Protein AF-0000000067834939 (afdb_homodimer)

Nearest PDB structures (foldseek):
  8a0x-assembly1_B  TM=8.066E-01  e=5.180E-02  Vibrio cholerae
  3g5g-assembly5_J  TM=6.719E-01  e=2.328E-01  Enterobacter sp. RFL1396
  4i6u-assembly2_C  TM=6.209E-01  e=4.150E-01  Enterobacter sp. RFL1396
  3g5g-assembly1_A  TM=6.250E-01  e=4.150E-01  Enterobacter sp. RFL1396
  3fya-assembly1_A  TM=5.653E-01  e=4.659E-01  Enterobacter sp. RFL1396

Sequence (172 aa):
MSATLLKLPLPERQVAEREDVDVAAVRRSLKLSRDRMALAFGIPRNDLAQMELGNVKPRGLAKVLLVVASRDPSAVRGALESMGLAMSATLLKLPLPERQVAEREDVDVAAVRRSLKLSRDRMALAFGIPRNDLAQMELGNVKPRGLAKVLLVVASRDPSAVRGALESMGLA

Organism: Methylorubrum extorquens (strain ATCC 14718 / DSM 1338 / JCM 2805 / NCIMB 9133 / AM1) (NCBI:txid272630)

Structure (mmCIF, N/CA/C/O backbone):
data_AF-0000000067834939-model_v1
#
loop_
_entity.id
_entity.type
_entity.pdbx_description
1 polymer 'Transcriptional regulator'
#
loop_
_atom_site.group_PDB
_atom_site.id
_atom_site.type_symbol
_atom_site.label_atom_id
_atom_site.label_alt_id
_atom_site.label_comp_id
_atom_site.label_asym_id
_atom_site.label_entity_id
_atom_site.label_seq_id
_atom_site.pdbx_PDB_ins_code
_atom_site.Cartn_x
_atom_site.Cartn_y
_atom_site.Cartn_z
_atom_site.occupancy
_atom_site.B_iso_or_equiv
_atom_site.auth_seq_id
_atom_site.auth_comp_id
_atom_site.auth_asym_id
_atom_site.auth_atom_id
_atom_site.pdbx_PDB_model_num
ATOM 1 N N . MET A 1 1 ? -53.781 20.125 -5.684 1 41.34 1 MET A N 1
ATOM 2 C CA . MET A 1 1 ? -52.938 20.016 -4.496 1 41.34 1 MET A CA 1
ATOM 3 C C . MET A 1 1 ? -51.875 18.953 -4.695 1 41.34 1 MET A C 1
ATOM 5 O O . MET A 1 1 ? -52.125 17.75 -4.555 1 41.34 1 MET A O 1
ATOM 9 N N . SER A 1 2 ? -50.969 19.141 -5.66 1 48.75 2 SER A N 1
ATOM 10 C CA . SER A 1 2 ? -49.875 18.281 -6.121 1 48.75 2 SER A CA 1
ATOM 11 C C . SER A 1 2 ? -48.844 18.047 -5.027 1 48.75 2 SER A C 1
ATOM 13 O O . SER A 1 2 ? -48.312 19.016 -4.465 1 48.75 2 SER A O 1
ATOM 15 N N . ALA A 1 3 ? -49 16.969 -4.211 1 48.91 3 ALA A N 1
ATOM 16 C CA . ALA A 1 3 ? -48.031 16.516 -3.201 1 48.91 3 ALA A CA 1
ATOM 17 C C . ALA A 1 3 ? -46.656 16.359 -3.799 1 48.91 3 ALA A C 1
ATOM 19 O O . ALA A 1 3 ? -46.469 15.688 -4.816 1 48.91 3 ALA A O 1
ATOM 20 N N . THR A 1 4 ? -45.844 17.422 -3.881 1 51.59 4 THR A N 1
ATOM 21 C CA . THR A 1 4 ? -44.438 17.375 -4.215 1 51.59 4 THR A CA 1
ATOM 22 C C . THR A 1 4 ? -43.719 16.312 -3.387 1 51.59 4 THR A C 1
ATOM 24 O O . THR A 1 4 ? -43.688 16.391 -2.156 1 51.59 4 THR A O 1
ATOM 27 N N . LEU A 1 5 ? -43.844 15.07 -3.791 1 50.22 5 LEU A N 1
ATOM 28 C CA . LEU A 1 5 ? -43.125 13.945 -3.199 1 50.22 5 LEU A CA 1
ATOM 29 C C . LEU A 1 5 ? -41.688 14.344 -2.832 1 50.22 5 LEU A C 1
ATOM 31 O O . LEU A 1 5 ? -40.906 14.711 -3.703 1 50.22 5 LEU A O 1
ATOM 35 N N . LEU A 1 6 ? -41.469 14.812 -1.635 1 47.03 6 LEU A N 1
ATOM 36 C CA . LEU A 1 6 ? -40.156 15.125 -1.04 1 47.03 6 LEU A CA 1
ATOM 37 C C . LEU A 1 6 ? -39.156 14.008 -1.303 1 47.03 6 LEU A C 1
ATOM 39 O O . LEU A 1 6 ? -39.438 12.844 -1.002 1 47.03 6 LEU A O 1
ATOM 43 N N . LYS A 1 7 ? -38.562 13.945 -2.43 1 46.06 7 LYS A N 1
ATOM 44 C CA . LYS A 1 7 ? -37.406 13.07 -2.652 1 46.06 7 LYS A CA 1
ATOM 45 C C . LYS A 1 7 ? -36.531 12.969 -1.402 1 46.06 7 LYS A C 1
ATOM 47 O O . LYS A 1 7 ? -35.844 13.922 -1.04 1 46.06 7 LYS A O 1
ATOM 52 N N . LEU A 1 8 ? -37 12.297 -0.358 1 49.56 8 LEU A N 1
ATOM 53 C CA . LEU A 1 8 ? -36.094 12.039 0.747 1 49.56 8 LEU A CA 1
ATOM 54 C C . LEU A 1 8 ? -34.781 11.453 0.239 1 49.56 8 LEU A C 1
ATOM 56 O O . LEU A 1 8 ? -34.781 10.633 -0.687 1 49.56 8 LEU A O 1
ATOM 60 N N . PRO A 1 9 ? -33.75 12.25 0.231 1 44.09 9 PRO A N 1
ATOM 61 C CA . PRO A 1 9 ? -32.469 11.648 -0.206 1 44.09 9 PRO A CA 1
ATOM 62 C C . PRO A 1 9 ? -32.281 10.242 0.36 1 44.09 9 PRO A C 1
ATOM 64 O O . PRO A 1 9 ? -32.656 9.969 1.495 1 44.09 9 PRO A O 1
ATOM 67 N N . LEU A 1 10 ? -32.625 9.258 -0.276 1 46.91 10 LEU A N 1
ATOM 68 C CA . LEU A 1 10 ? -32.25 7.914 0.178 1 46.91 10 LEU A CA 1
ATOM 69 C C . LEU A 1 10 ? -30.938 7.93 0.933 1 46.91 10 LEU A C 1
ATOM 71 O O . LEU A 1 10 ? -30.047 8.719 0.612 1 46.91 10 LEU A O 1
ATOM 75 N N . PRO A 1 11 ? -30.984 7.648 2.318 1 37.44 11 PRO A N 1
ATOM 76 C CA . PRO A 1 11 ? -29.688 7.566 2.992 1 37.44 11 PRO A CA 1
ATOM 77 C C . PRO A 1 11 ? -28.625 6.91 2.127 1 37.44 11 PRO A C 1
ATOM 79 O O . PRO A 1 11 ? -28.891 5.895 1.476 1 37.44 11 PRO A O 1
ATOM 82 N N . GLU A 1 12 ? -28.125 7.664 1.238 1 40.41 12 GLU A N 1
ATOM 83 C CA . GLU A 1 12 ? -26.969 7.059 0.571 1 40.41 12 GLU A CA 1
ATOM 84 C C . GLU A 1 12 ? -26.328 5.996 1.452 1 40.41 12 GLU A C 1
ATOM 86 O O . GLU A 1 12 ? -26.141 6.207 2.652 1 40.41 12 GLU A O 1
ATOM 91 N N . ARG A 1 13 ? -26.672 4.871 1.338 1 35.03 13 ARG A N 1
ATOM 92 C CA . ARG A 1 13 ? -25.938 3.805 2.012 1 35.03 13 ARG A CA 1
ATOM 93 C C . ARG A 1 13 ? -24.531 4.25 2.359 1 35.03 13 ARG A C 1
ATOM 95 O O . ARG A 1 13 ? -23.703 4.461 1.468 1 35.03 13 ARG A O 1
ATOM 102 N N . GLN A 1 14 ? -24.406 5.301 3.375 1 36.47 14 GLN A N 1
ATOM 103 C CA . GLN A 1 14 ? -23.094 5.5 3.959 1 36.47 14 GLN A CA 1
ATOM 104 C C . GLN A 1 14 ? -22.359 4.176 4.129 1 36.47 14 GLN A C 1
ATOM 106 O O . GLN A 1 14 ? -22.719 3.361 4.98 1 36.47 14 GLN A O 1
ATOM 111 N N . VAL A 1 15 ? -22.422 3.352 3.17 1 37.47 15 VAL A N 1
ATOM 112 C CA . VAL A 1 15 ? -21.422 2.316 3.434 1 37.47 15 VAL A CA 1
ATOM 113 C C . VAL A 1 15 ? -20.516 2.746 4.59 1 37.47 15 VAL A C 1
ATOM 115 O O . VAL A 1 15 ? -20.125 3.912 4.68 1 37.47 15 VAL A O 1
ATOM 118 N N . ALA A 1 16 ? -20.828 2.389 5.816 1 38.91 16 ALA A N 1
ATOM 119 C CA . ALA A 1 16 ? -19.938 2.709 6.934 1 38.91 16 ALA A CA 1
ATOM 120 C C . ALA A 1 16 ? -18.609 3.25 6.43 1 38.91 16 ALA A C 1
ATOM 122 O O . ALA A 1 16 ? -17.828 2.518 5.816 1 38.91 16 ALA A O 1
ATOM 123 N N . GLU A 1 17 ? -18.656 4.219 5.559 1 45.75 17 GLU A N 1
ATOM 124 C CA . GLU A 1 17 ? -17.406 4.898 5.227 1 45.75 17 GLU A CA 1
ATOM 125 C C . GLU A 1 17 ? -16.375 4.73 6.34 1 45.75 17 GLU A C 1
ATOM 127 O O . GLU A 1 17 ? -16.547 5.285 7.43 1 45.75 17 GLU A O 1
ATOM 132 N N . ARG A 1 18 ? -16.141 3.607 6.746 1 48.84 18 ARG A N 1
ATOM 133 C CA . ARG A 1 18 ? -15.055 3.424 7.703 1 48.84 18 ARG A CA 1
ATOM 134 C C . ARG A 1 18 ? -14.172 4.664 7.777 1 48.84 18 ARG A C 1
ATOM 136 O O . ARG A 1 18 ? -14.141 5.469 6.844 1 48.84 18 ARG A O 1
ATOM 143 N N . GLU A 1 19 ? -13.742 5.184 9.062 1 56.09 19 GLU A N 1
ATOM 144 C CA . GLU A 1 19 ? -12.922 6.2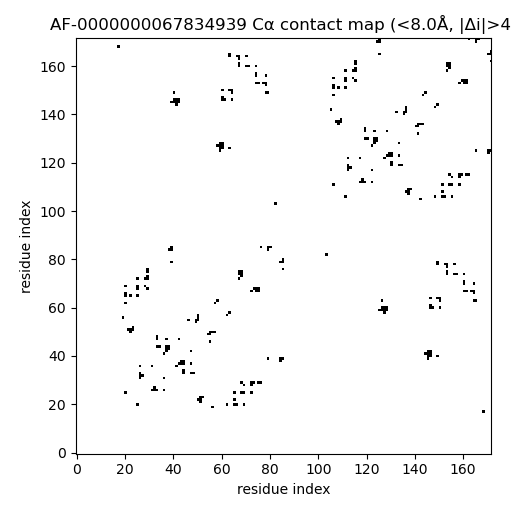73 9.586 1 56.09 19 GLU A CA 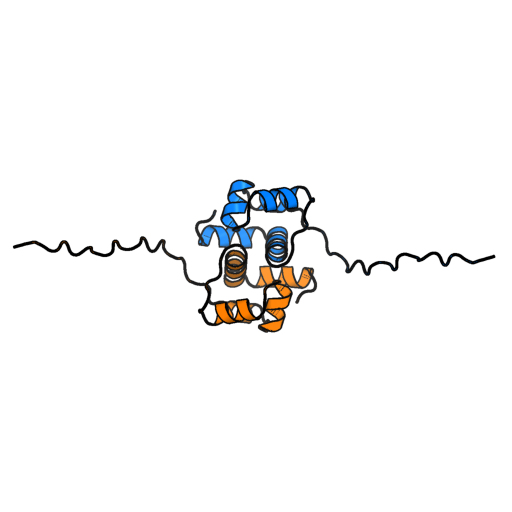1
ATOM 145 C C . GLU A 1 19 ? -11.867 6.707 8.57 1 56.09 19 GLU A C 1
ATOM 147 O O . GLU A 1 19 ? -11.133 5.875 8.039 1 56.09 19 GLU A O 1
ATOM 152 N N . ASP A 1 20 ? -12.164 7.828 7.82 1 84.25 20 ASP A N 1
ATOM 153 C CA . ASP A 1 20 ? -11.211 8.57 6.996 1 84.25 20 ASP A CA 1
ATOM 154 C C . ASP A 1 20 ? -9.844 8.648 7.664 1 84.25 20 ASP A C 1
ATOM 156 O O . ASP A 1 20 ? -9.75 8.852 8.875 1 84.25 20 ASP A O 1
ATOM 160 N N . VAL A 1 21 ? -8.914 8.031 7.074 1 96.25 21 VAL A N 1
ATOM 161 C CA . VAL A 1 21 ? -7.551 8.07 7.598 1 96.25 21 VAL A CA 1
ATOM 162 C C . VAL A 1 21 ? -7.043 9.508 7.609 1 96.25 21 VAL A C 1
ATOM 164 O O . VAL A 1 21 ? -7.258 10.258 6.652 1 96.25 21 VAL A O 1
ATOM 167 N N . ASP A 1 22 ? -6.656 9.922 8.812 1 97.56 22 ASP A N 1
ATOM 168 C CA . ASP A 1 22 ? -5.926 11.18 8.891 1 97.56 22 ASP A CA 1
ATOM 169 C C . ASP A 1 22 ? -4.535 11.047 8.273 1 97.56 22 ASP A C 1
ATOM 171 O O . ASP A 1 22 ? -3.594 10.609 8.938 1 97.56 22 ASP A O 1
ATOM 175 N N . VAL A 1 23 ? -4.367 11.484 7.07 1 98.75 23 VAL A N 1
ATOM 176 C CA . VAL A 1 23 ? -3.166 11.219 6.289 1 98.75 23 VAL A CA 1
ATOM 177 C C . VAL A 1 23 ? -1.982 11.977 6.891 1 98.75 23 VAL A C 1
ATOM 179 O O . VAL A 1 23 ? -0.86 11.469 6.918 1 98.75 23 VAL A O 1
ATOM 182 N N . ALA A 1 24 ? -2.209 13.125 7.344 1 98.62 24 ALA A N 1
ATOM 183 C CA . ALA A 1 24 ? -1.144 13.898 7.977 1 98.62 24 ALA A CA 1
ATOM 184 C C . ALA A 1 24 ? -0.648 13.211 9.25 1 98.62 24 ALA A C 1
ATOM 186 O O . ALA A 1 24 ? 0.556 13.172 9.508 1 98.62 24 ALA A O 1
ATOM 187 N N . ALA A 1 25 ? -1.537 12.711 10.047 1 98.56 25 ALA A N 1
ATOM 188 C CA . ALA A 1 25 ? -1.146 11.984 11.258 1 98.56 25 ALA A CA 1
ATOM 189 C C . ALA A 1 25 ? -0.343 10.734 10.906 1 98.56 25 ALA A C 1
ATOM 191 O O . ALA A 1 25 ? 0.616 10.391 11.602 1 98.56 25 ALA A O 1
ATOM 192 N N . VAL A 1 26 ? -0.724 10.016 9.883 1 98.75 26 VAL A N 1
ATOM 193 C CA . VAL A 1 26 ? -0.009 8.836 9.414 1 98.75 26 VAL A CA 1
ATOM 194 C C . VAL A 1 26 ? 1.421 9.211 9.031 1 98.75 26 VAL A C 1
ATOM 196 O O . VAL A 1 26 ? 2.375 8.555 9.461 1 98.75 26 VAL A O 1
ATOM 199 N N . ARG A 1 27 ? 1.545 10.266 8.234 1 98.69 27 ARG A N 1
ATOM 200 C CA . ARG A 1 27 ? 2.873 10.719 7.828 1 98.69 27 ARG A CA 1
ATOM 201 C C . ARG A 1 27 ? 3.754 10.992 9.039 1 98.69 27 ARG A C 1
ATOM 203 O O . ARG A 1 27 ? 4.922 10.594 9.07 1 98.69 27 ARG A O 1
ATOM 210 N N . ARG A 1 28 ? 3.16 11.656 10.008 1 98.56 28 ARG A N 1
ATOM 211 C CA . ARG A 1 28 ? 3.91 11.984 11.219 1 98.56 28 ARG A CA 1
ATOM 212 C C . ARG A 1 28 ? 4.301 10.727 11.984 1 98.56 28 ARG A C 1
ATOM 214 O O . ARG A 1 28 ? 5.398 10.641 12.531 1 98.56 28 ARG A O 1
ATOM 221 N N . SER A 1 29 ? 3.422 9.812 12.031 1 98.44 29 SER A N 1
ATOM 222 C CA . SER A 1 29 ? 3.711 8.562 12.734 1 98.44 29 SER A CA 1
ATOM 223 C C . SER A 1 29 ? 4.852 7.805 12.062 1 98.44 29 SER A C 1
ATOM 225 O O . SER A 1 29 ? 5.547 7.02 12.711 1 98.44 29 SER A O 1
ATOM 227 N N . LEU A 1 30 ? 5.02 7.996 10.797 1 98.62 30 LEU A N 1
ATOM 228 C CA . LEU A 1 30 ? 6.105 7.375 10.047 1 98.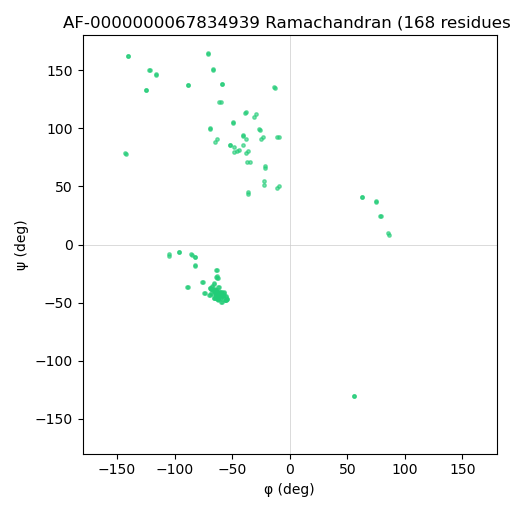62 30 LEU A CA 1
ATOM 229 C C . LEU A 1 30 ? 7.383 8.203 10.156 1 98.62 30 LEU A C 1
ATOM 231 O O . LEU A 1 30 ? 8.438 7.789 9.664 1 98.62 30 LEU A O 1
ATOM 235 N N . LYS A 1 31 ? 7.227 9.391 10.734 1 98.19 31 LYS A N 1
ATOM 236 C CA . LYS A 1 31 ? 8.336 10.32 10.922 1 98.19 31 LYS A CA 1
ATOM 237 C C . LYS A 1 31 ? 8.906 10.766 9.578 1 98.19 31 LYS A C 1
ATOM 239 O O . LYS A 1 31 ? 10.133 10.82 9.406 1 98.19 31 LYS A O 1
ATOM 244 N N . LEU A 1 32 ? 8.039 10.992 8.719 1 98.62 32 LEU A N 1
ATOM 245 C CA . LEU A 1 32 ? 8.445 11.453 7.398 1 98.62 32 LEU A CA 1
ATOM 246 C C . LEU A 1 32 ? 7.918 12.859 7.137 1 98.62 32 LEU A C 1
ATOM 248 O O . LEU A 1 32 ? 6.863 13.242 7.648 1 98.62 32 LEU A O 1
ATOM 252 N N . SER A 1 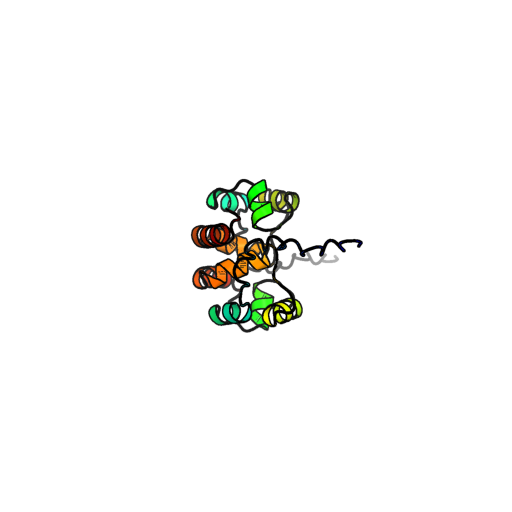33 ? 8.711 13.633 6.387 1 98.69 33 SER A N 1
ATOM 253 C CA . SER A 1 33 ? 8.156 14.844 5.777 1 98.69 33 SER A CA 1
ATOM 254 C C . SER A 1 33 ? 7.199 14.492 4.641 1 98.69 33 SER A C 1
ATOM 256 O O . SER A 1 33 ? 7.152 13.352 4.191 1 98.69 33 SER A O 1
ATOM 258 N N . ARG A 1 34 ? 6.414 15.453 4.234 1 98.69 34 ARG A N 1
ATOM 259 C CA . ARG A 1 34 ? 5.559 15.227 3.076 1 98.69 34 ARG A CA 1
ATOM 260 C C . ARG A 1 34 ? 6.379 14.805 1.86 1 98.69 34 ARG A C 1
ATOM 262 O O . ARG A 1 34 ? 6 13.883 1.137 1 98.69 34 ARG A O 1
ATOM 269 N N . ASP A 1 35 ? 7.512 15.547 1.56 1 98.5 35 ASP A N 1
ATOM 270 C CA . ASP A 1 35 ? 8.359 15.25 0.407 1 98.5 35 ASP A CA 1
ATOM 271 C C . ASP A 1 35 ? 8.891 13.82 0.465 1 98.5 35 ASP A C 1
ATOM 273 O O . ASP A 1 35 ? 8.875 13.109 -0.539 1 98.5 35 ASP A O 1
ATOM 277 N N . ARG A 1 36 ? 9.336 13.414 1.591 1 98.5 36 ARG A N 1
ATOM 278 C CA . ARG A 1 36 ? 9.922 12.086 1.733 1 98.5 36 ARG A CA 1
ATOM 279 C C . ARG A 1 36 ? 8.852 11 1.599 1 98.5 36 ARG A C 1
ATOM 281 O O . ARG A 1 36 ? 9.094 9.953 1.003 1 98.5 36 ARG A O 1
ATOM 288 N N . MET A 1 37 ? 7.703 11.164 2.209 1 98.81 37 MET A N 1
ATOM 289 C CA . MET A 1 37 ? 6.633 10.18 2.053 1 98.81 37 MET A CA 1
ATOM 290 C C . MET A 1 37 ? 6.219 10.055 0.592 1 98.81 37 MET A C 1
ATOM 292 O O . MET A 1 37 ? 6.004 8.945 0.095 1 98.81 37 MET A O 1
ATOM 296 N N . ALA A 1 38 ? 6.07 11.211 -0.083 1 98.75 38 ALA A N 1
ATOM 297 C CA . ALA A 1 38 ? 5.719 11.203 -1.5 1 98.75 38 ALA A CA 1
ATOM 298 C C . ALA A 1 38 ? 6.707 10.359 -2.303 1 98.75 38 ALA A C 1
ATOM 300 O O . ALA A 1 38 ? 6.305 9.523 -3.115 1 98.75 38 ALA A O 1
ATOM 301 N N . LEU A 1 39 ? 7.938 10.555 -2.061 1 97.75 39 LEU A N 1
ATOM 302 C CA . LEU A 1 39 ? 8.992 9.812 -2.746 1 97.75 39 LEU A CA 1
ATOM 303 C C . LEU A 1 39 ? 8.953 8.336 -2.377 1 97.75 39 LEU A C 1
ATOM 305 O O . LEU A 1 39 ? 9.023 7.473 -3.254 1 97.75 39 LEU A O 1
ATOM 309 N N . ALA A 1 40 ? 8.828 8.055 -1.129 1 97.88 40 ALA A N 1
ATOM 310 C CA . ALA A 1 40 ? 8.844 6.68 -0.631 1 97.88 40 ALA A CA 1
ATOM 311 C C . ALA A 1 40 ? 7.66 5.883 -1.171 1 97.88 40 ALA A C 1
ATOM 313 O O . ALA A 1 40 ? 7.812 4.723 -1.56 1 97.88 40 ALA A O 1
ATOM 314 N N . PHE A 1 41 ? 6.512 6.52 -1.139 1 98.19 41 PHE A N 1
ATOM 315 C CA . PHE A 1 41 ? 5.289 5.848 -1.561 1 98.19 41 PHE A CA 1
ATOM 316 C C . PHE A 1 41 ? 5.145 5.887 -3.078 1 98.19 41 PHE A C 1
ATOM 318 O O . PHE A 1 41 ? 4.348 5.145 -3.65 1 98.19 41 PHE A O 1
ATOM 325 N N . GLY A 1 42 ? 5.812 6.711 -3.674 1 97.19 42 GLY A N 1
ATOM 326 C CA . GLY A 1 42 ? 5.703 6.832 -5.117 1 97.19 42 GLY A CA 1
ATOM 327 C C . GLY A 1 42 ? 4.43 7.523 -5.566 1 97.19 42 GLY A C 1
ATOM 328 O O . GLY A 1 42 ? 3.779 7.086 -6.52 1 97.19 42 GLY A O 1
ATOM 329 N N . ILE A 1 43 ? 4.055 8.453 -4.859 1 97.88 43 ILE A N 1
ATOM 330 C CA . ILE A 1 43 ? 2.871 9.211 -5.246 1 97.88 43 ILE A CA 1
ATOM 331 C C . ILE A 1 43 ? 3.229 10.688 -5.402 1 97.88 43 ILE A C 1
ATOM 333 O O . ILE A 1 43 ? 4.168 11.18 -4.762 1 97.88 43 ILE A O 1
ATOM 337 N N . PRO A 1 44 ? 2.525 11.383 -6.277 1 98.31 44 PRO A N 1
ATOM 338 C CA . PRO A 1 44 ? 2.816 12.805 -6.434 1 98.31 44 PRO A CA 1
ATOM 339 C C . PRO A 1 44 ? 2.65 13.586 -5.133 1 98.31 44 PRO A C 1
ATOM 341 O O . PRO A 1 44 ? 1.672 13.391 -4.406 1 98.31 44 PRO A O 1
ATOM 344 N N . ARG A 1 45 ? 3.598 14.492 -4.91 1 98.56 45 ARG A N 1
ATOM 345 C CA . ARG A 1 45 ? 3.578 15.305 -3.697 1 98.56 45 ARG A CA 1
ATOM 346 C C . ARG A 1 45 ? 2.27 16.078 -3.576 1 98.56 45 ARG A C 1
ATOM 348 O O . ARG A 1 45 ? 1.73 16.234 -2.479 1 98.56 45 ARG A O 1
ATOM 355 N N . ASN A 1 46 ? 1.799 16.609 -4.633 1 98.62 46 ASN A N 1
ATOM 356 C CA . ASN A 1 46 ? 0.562 17.375 -4.598 1 98.62 46 ASN A CA 1
ATOM 357 C C . ASN A 1 46 ? -0.634 16.5 -4.227 1 98.62 46 ASN A C 1
ATOM 359 O O . ASN A 1 46 ? -1.535 16.953 -3.516 1 98.62 46 ASN A O 1
ATOM 363 N N . ASP A 1 47 ? -0.695 15.273 -4.746 1 98.5 47 ASP A N 1
ATOM 364 C CA . ASP A 1 47 ? -1.754 14.344 -4.375 1 98.5 47 ASP A CA 1
ATOM 365 C C . ASP A 1 47 ? -1.73 14.055 -2.873 1 98.5 47 ASP A C 1
ATOM 367 O O . ASP A 1 47 ? -2.777 14.031 -2.225 1 98.5 47 ASP A O 1
ATOM 371 N N . LEU A 1 48 ? -0.515 13.875 -2.369 1 98.75 48 LEU A N 1
ATOM 372 C CA . LEU A 1 48 ? -0.37 13.641 -0.937 1 98.75 48 LEU A CA 1
ATOM 373 C C . LEU A 1 48 ? -0.843 14.852 -0.135 1 98.75 48 LEU A C 1
ATOM 375 O O . LEU A 1 48 ? -1.571 14.703 0.848 1 98.75 48 LEU A O 1
ATOM 379 N N . ALA A 1 49 ? -0.494 16.078 -0.569 1 98.81 49 ALA A N 1
ATOM 380 C CA . ALA A 1 49 ? -0.908 17.297 0.11 1 98.81 49 ALA A CA 1
ATOM 381 C C . ALA A 1 49 ? -2.43 17.422 0.149 1 98.81 49 ALA A C 1
ATOM 383 O O . ALA A 1 49 ? -3.006 17.75 1.187 1 98.81 49 ALA A O 1
ATOM 384 N N . GLN A 1 50 ? -3.031 17.125 -0.909 1 98.69 50 GLN A N 1
ATOM 385 C CA . GLN A 1 50 ? -4.484 17.219 -0.991 1 98.69 50 GLN A CA 1
ATOM 386 C C . GLN A 1 50 ? -5.16 16.203 -0.081 1 98.69 50 GLN A C 1
ATOM 388 O O . GLN A 1 50 ? -6.215 16.469 0.492 1 98.69 50 GLN A O 1
ATOM 393 N N . MET A 1 51 ? -4.637 15.016 0.007 1 98.31 51 MET A N 1
ATOM 394 C CA . MET A 1 51 ? -5.168 14.016 0.93 1 98.31 51 MET A CA 1
ATOM 395 C C . MET A 1 51 ? -4.992 14.461 2.377 1 98.31 51 MET A C 1
ATOM 397 O O . MET A 1 51 ? -5.879 14.25 3.207 1 98.31 51 MET A O 1
ATOM 401 N N . GLU A 1 52 ? -3.781 15.078 2.697 1 98.25 52 GLU A N 1
ATOM 402 C CA . GLU A 1 52 ? -3.543 15.57 4.051 1 98.25 52 GLU A CA 1
ATOM 403 C C . GLU A 1 52 ? -4.551 16.656 4.43 1 98.25 52 GLU A C 1
ATOM 405 O O . GLU A 1 52 ? -4.992 16.719 5.578 1 98.25 52 GLU A O 1
ATOM 410 N N . LEU A 1 53 ? -4.875 17.422 3.498 1 98 53 LEU A N 1
ATOM 411 C CA . LEU A 1 53 ? -5.789 18.531 3.719 1 98 53 LEU A CA 1
ATOM 412 C C . LEU A 1 53 ? -7.238 18.062 3.674 1 98 53 LEU A C 1
ATOM 414 O O . LEU A 1 53 ? -8.156 18.812 4.012 1 98 53 LEU A O 1
ATOM 418 N N . GLY A 1 54 ? -7.43 16.953 3.273 1 96.31 54 GLY A N 1
ATOM 419 C CA . GLY A 1 54 ? -8.773 16.406 3.23 1 96.31 54 GLY A CA 1
ATOM 420 C C . GLY A 1 54 ? -9.523 16.75 1.962 1 96.31 54 GLY A C 1
ATOM 421 O O . GLY A 1 54 ? -10.711 16.438 1.828 1 96.31 54 GLY A O 1
ATOM 422 N N . ASN A 1 55 ? -8.875 17.328 1.025 1 97 55 ASN A N 1
ATOM 423 C CA . ASN A 1 55 ? -9.5 17.719 -0.232 1 97 55 ASN A CA 1
ATOM 424 C C . ASN A 1 55 ? -9.75 16.516 -1.137 1 97 55 ASN A C 1
ATOM 426 O O . ASN A 1 55 ? -10.648 16.531 -1.979 1 97 55 ASN A O 1
ATOM 430 N N . VAL A 1 56 ? -8.906 15.508 -1.076 1 96.12 56 VAL A N 1
ATOM 431 C CA . VAL A 1 56 ? -9.008 14.258 -1.822 1 96.12 56 VAL A CA 1
ATOM 432 C C . VAL A 1 56 ? -8.977 13.07 -0.857 1 96.12 56 VAL A C 1
ATOM 434 O O . VAL A 1 56 ? -8.156 13.031 0.06 1 96.12 56 VAL A O 1
ATOM 437 N N . LYS A 1 57 ? -9.875 12.188 -1.061 1 96.31 57 LYS A N 1
ATOM 438 C CA . LYS A 1 57 ? -9.859 10.969 -0.257 1 96.31 57 LYS A CA 1
ATOM 439 C C . LYS A 1 57 ? -8.984 9.898 -0.899 1 96.31 57 LYS A C 1
ATOM 441 O O . LYS A 1 57 ? -9.039 9.688 -2.111 1 96.31 57 LYS A O 1
ATOM 446 N N . PRO A 1 58 ? -8.203 9.242 -0.051 1 97.44 58 PRO A N 1
ATOM 447 C CA . PRO A 1 58 ? -7.434 8.148 -0.631 1 97.44 58 PRO A CA 1
ATOM 448 C C . PRO A 1 58 ? -8.312 6.988 -1.1 1 97.44 58 PRO A C 1
ATOM 450 O O . PRO A 1 58 ? -9.375 6.738 -0.52 1 97.44 58 PRO A O 1
ATOM 453 N N . ARG A 1 59 ? -7.855 6.293 -2.104 1 95 59 ARG A N 1
ATOM 454 C CA . ARG A 1 59 ? -8.562 5.145 -2.66 1 95 59 ARG A CA 1
ATOM 455 C C . ARG A 1 59 ? -7.594 4.023 -3.021 1 95 59 ARG A C 1
ATOM 457 O O . ARG A 1 59 ? -6.379 4.238 -3.064 1 95 59 ARG A O 1
ATOM 464 N N . GLY A 1 60 ? -8.148 2.844 -3.182 1 94.69 60 GLY A N 1
ATOM 465 C CA . GLY A 1 60 ? -7.352 1.724 -3.66 1 94.69 60 GLY A CA 1
ATOM 466 C C . GLY A 1 60 ? -6.129 1.452 -2.807 1 94.69 60 GLY A C 1
ATOM 467 O O . GLY A 1 60 ? -6.23 1.32 -1.586 1 94.69 60 GLY A O 1
ATOM 468 N N . LEU A 1 61 ? -4.918 1.321 -3.523 1 97.88 61 LEU A N 1
ATOM 469 C CA . LEU A 1 61 ? -3.65 0.982 -2.889 1 97.88 61 LEU A CA 1
ATOM 470 C C . LEU A 1 61 ? -3.275 2.023 -1.838 1 97.88 61 LEU A C 1
ATOM 472 O O . LEU A 1 61 ? -2.803 1.673 -0.754 1 97.88 61 LEU A O 1
ATOM 476 N N . ALA A 1 62 ? -3.51 3.287 -2.178 1 98.31 62 ALA A N 1
ATOM 477 C CA . ALA A 1 62 ? -3.17 4.348 -1.233 1 98.31 62 ALA A CA 1
ATOM 478 C C . ALA A 1 62 ? -3.953 4.199 0.068 1 98.31 62 ALA A C 1
ATOM 480 O O . ALA A 1 62 ? -3.381 4.285 1.157 1 98.31 62 ALA A O 1
ATOM 481 N N . LYS A 1 63 ? -5.199 3.906 -0.071 1 97.94 63 LYS A N 1
ATOM 482 C CA . LYS A 1 63 ? -6.035 3.744 1.115 1 97.94 63 LYS A CA 1
ATOM 483 C C . LYS A 1 63 ? -5.578 2.551 1.95 1 97.94 63 LYS A C 1
ATOM 485 O O . LYS A 1 63 ? -5.426 2.662 3.168 1 97.94 63 LYS A O 1
ATOM 490 N N . VAL A 1 64 ? -5.34 1.489 1.297 1 98.38 64 VAL A N 1
ATOM 491 C CA . VAL A 1 64 ? -4.93 0.29 2.02 1 98.38 64 VAL A CA 1
ATOM 492 C C . VAL A 1 64 ? -3.607 0.543 2.736 1 98.38 64 VAL A C 1
ATOM 494 O O . VAL A 1 64 ? -3.477 0.267 3.932 1 98.38 64 VAL A O 1
ATOM 497 N N . LEU A 1 65 ? -2.662 1.106 2.064 1 98.69 65 LEU A N 1
ATOM 498 C CA . LEU A 1 65 ? -1.356 1.358 2.664 1 98.69 65 LEU A CA 1
ATOM 499 C C . LEU A 1 65 ? -1.471 2.342 3.824 1 98.69 65 LEU A C 1
ATOM 501 O O . LEU A 1 65 ? -0.833 2.158 4.863 1 98.69 65 LEU A O 1
ATOM 505 N N . LEU A 1 66 ? -2.287 3.318 3.672 1 98.81 66 LEU A N 1
ATOM 506 C CA . LEU A 1 66 ? -2.459 4.32 4.719 1 98.81 66 LEU A CA 1
ATOM 507 C C . LEU A 1 66 ? -3.143 3.713 5.941 1 98.81 66 LEU A C 1
ATOM 509 O O . LEU A 1 66 ? -2.811 4.059 7.078 1 98.81 66 LEU A O 1
ATOM 513 N N . VAL A 1 67 ? -4.086 2.844 5.668 1 98.5 67 VAL A N 1
ATOM 514 C CA . VAL A 1 67 ? -4.754 2.186 6.785 1 98.5 67 VAL A CA 1
ATOM 515 C C . VAL A 1 67 ? -3.777 1.251 7.496 1 98.5 67 VAL A C 1
ATOM 517 O O . VAL A 1 67 ? -3.742 1.197 8.727 1 98.5 67 VAL A O 1
ATOM 520 N N . VAL A 1 68 ? -2.967 0.514 6.762 1 98.75 68 VAL A N 1
ATOM 521 C CA . VAL A 1 68 ? -1.923 -0.293 7.383 1 98.75 68 VAL A CA 1
ATOM 522 C C . VAL A 1 68 ? -1.034 0.594 8.25 1 98.75 68 VAL A C 1
ATOM 524 O O . VAL A 1 68 ? -0.76 0.265 9.406 1 98.75 68 VAL A O 1
ATOM 527 N N . ALA A 1 69 ? -0.614 1.705 7.707 1 98.88 69 ALA A N 1
ATOM 528 C CA . ALA A 1 69 ? 0.307 2.605 8.398 1 98.88 69 ALA A CA 1
ATOM 529 C C . ALA A 1 69 ? -0.337 3.197 9.648 1 98.88 69 ALA A C 1
ATOM 531 O O . ALA A 1 69 ? 0.334 3.402 10.664 1 98.88 69 ALA A O 1
ATOM 532 N N . SER A 1 70 ? -1.578 3.492 9.508 1 98.44 70 SER A N 1
ATOM 533 C CA . SER A 1 70 ? -2.283 4.055 10.656 1 98.44 70 SER A CA 1
ATOM 534 C C . SER A 1 70 ? -2.387 3.043 11.797 1 98.44 70 SER A C 1
ATOM 536 O O . SER A 1 70 ? -2.303 3.41 12.969 1 98.44 70 SER A O 1
ATOM 538 N N . ARG A 1 71 ? -2.518 1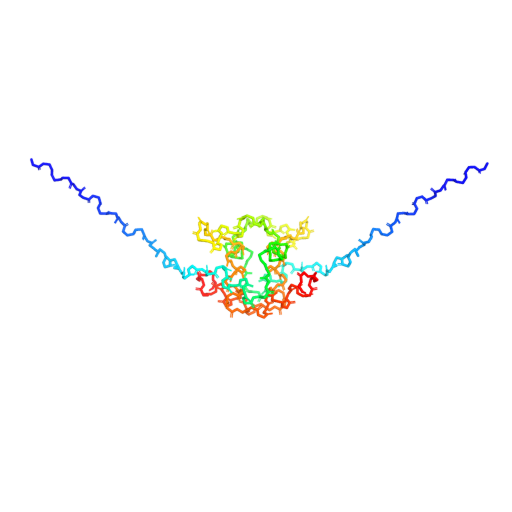.824 11.445 1 98.19 71 ARG A N 1
ATOM 539 C CA . ARG A 1 71 ? -2.721 0.769 12.438 1 98.19 71 ARG A CA 1
ATOM 540 C C . ARG A 1 71 ? -1.389 0.219 12.93 1 98.19 71 ARG A C 1
ATOM 542 O O . ARG A 1 71 ? -1.262 -0.154 14.102 1 98.19 71 ARG A O 1
ATOM 549 N N . ASP A 1 72 ? -0.441 0.144 11.984 1 98.44 72 ASP A N 1
ATOM 550 C CA . ASP A 1 72 ? 0.862 -0.437 12.289 1 98.44 72 ASP A CA 1
ATOM 551 C C . ASP A 1 72 ? 1.983 0.316 11.578 1 98.44 72 ASP A C 1
ATOM 553 O O . ASP A 1 72 ? 2.584 -0.202 10.641 1 98.44 72 ASP A O 1
ATOM 557 N N . PRO A 1 73 ? 2.348 1.466 12.117 1 98.75 73 PRO A N 1
ATOM 558 C CA . PRO A 1 73 ? 3.379 2.273 11.461 1 98.75 73 PRO A CA 1
ATOM 559 C C . PRO A 1 73 ? 4.727 1.562 11.391 1 98.75 73 PRO A C 1
ATOM 561 O O . PRO A 1 73 ? 5.488 1.77 10.438 1 98.75 73 PRO A O 1
ATOM 564 N N . SER A 1 74 ? 5.039 0.678 12.328 1 98.69 74 SER A N 1
ATOM 565 C CA . SER A 1 74 ? 6.328 -0.005 12.352 1 98.69 74 SER A CA 1
ATOM 566 C C . SER A 1 74 ? 6.465 -0.957 11.164 1 98.69 74 SER A C 1
ATOM 568 O O . SER A 1 74 ? 7.559 -1.122 10.617 1 98.69 74 SER A O 1
ATOM 570 N N . ALA A 1 75 ? 5.371 -1.594 10.773 1 98.81 75 ALA A N 1
ATOM 571 C CA . ALA A 1 75 ? 5.398 -2.484 9.617 1 98.81 75 ALA A CA 1
ATOM 572 C C . ALA A 1 75 ? 5.758 -1.722 8.344 1 98.81 75 ALA A C 1
ATOM 574 O O . ALA A 1 75 ? 6.551 -2.201 7.527 1 98.81 75 ALA A O 1
ATOM 575 N N . VAL A 1 76 ? 5.207 -0.546 8.211 1 98.81 76 VAL A N 1
ATOM 576 C CA . VAL A 1 76 ? 5.457 0.253 7.016 1 98.81 76 VAL A CA 1
ATOM 577 C C . VAL A 1 76 ? 6.867 0.836 7.07 1 98.81 76 VAL A C 1
ATOM 579 O O . VAL A 1 76 ? 7.594 0.815 6.07 1 98.81 76 VAL A O 1
ATOM 582 N N . ARG A 1 77 ? 7.266 1.307 8.25 1 98.31 77 ARG A N 1
ATOM 583 C CA . ARG A 1 77 ? 8.617 1.836 8.406 1 98.31 77 ARG A CA 1
ATOM 584 C C . ARG A 1 77 ? 9.656 0.774 8.086 1 98.31 77 ARG A C 1
ATOM 586 O O . ARG A 1 77 ? 10.648 1.058 7.41 1 98.31 77 ARG A O 1
ATOM 593 N N . GLY A 1 78 ? 9.414 -0.442 8.648 1 97.62 78 GLY A N 1
ATOM 594 C CA . GLY A 1 78 ? 10.336 -1.533 8.367 1 97.62 78 GLY A CA 1
ATOM 595 C C . GLY A 1 78 ? 10.477 -1.83 6.891 1 97.62 78 GLY A C 1
ATOM 596 O O . GLY A 1 78 ? 11.578 -2.053 6.398 1 97.62 78 GLY A O 1
ATOM 597 N N . ALA A 1 79 ? 9.391 -1.855 6.188 1 98 79 ALA A N 1
ATOM 598 C CA . ALA A 1 79 ? 9.406 -2.102 4.75 1 98 79 ALA A CA 1
ATOM 599 C C . ALA A 1 79 ? 10.172 -1.002 4.016 1 98 79 ALA A C 1
ATOM 601 O O . ALA A 1 79 ? 11.016 -1.287 3.166 1 98 79 ALA A O 1
ATOM 602 N N . LEU A 1 80 ? 9.906 0.273 4.309 1 97.75 80 LEU A N 1
ATOM 603 C CA . LEU A 1 80 ? 10.57 1.399 3.66 1 97.75 80 LEU A CA 1
ATOM 604 C C . LEU A 1 80 ? 12.07 1.351 3.895 1 97.75 80 LEU A C 1
ATOM 606 O O . LEU A 1 80 ? 12.859 1.589 2.973 1 97.75 80 LEU A O 1
ATOM 610 N N . GLU A 1 81 ? 12.414 1.014 5.125 1 96.94 81 GLU A N 1
ATOM 611 C CA . GLU A 1 81 ? 13.828 0.902 5.461 1 96.94 81 GLU A CA 1
ATOM 612 C C . GLU A 1 81 ? 14.5 -0.219 4.672 1 96.94 81 GLU A C 1
ATOM 614 O O . GLU A 1 81 ? 15.609 -0.051 4.168 1 96.94 81 GLU A O 1
ATOM 619 N N . SER A 1 82 ? 13.781 -1.325 4.59 1 96.19 82 SER A N 1
ATOM 620 C CA . SER A 1 82 ? 14.352 -2.459 3.869 1 96.19 82 SER A CA 1
ATOM 621 C C . SER A 1 82 ? 14.547 -2.133 2.393 1 96.19 82 SER A C 1
ATOM 623 O O . SER A 1 82 ? 15.367 -2.76 1.715 1 96.19 82 SER A O 1
ATOM 625 N N . MET A 1 83 ? 13.828 -1.16 1.911 1 95.56 83 MET A N 1
ATOM 626 C CA . MET A 1 83 ? 13.883 -0.773 0.504 1 95.56 83 MET A CA 1
ATOM 627 C C . MET A 1 83 ? 14.836 0.401 0.301 1 95.56 83 MET A C 1
ATOM 629 O O . MET A 1 83 ? 15.055 0.834 -0.831 1 95.56 83 MET A O 1
ATOM 633 N N . GLY A 1 84 ? 15.328 0.937 1.369 1 94.75 84 GLY A N 1
ATOM 634 C CA . GLY A 1 84 ? 16.219 2.082 1.282 1 94.75 84 GLY A CA 1
ATOM 635 C C . GLY A 1 84 ? 15.492 3.393 1.053 1 94.75 84 GLY A C 1
ATOM 636 O O . GLY A 1 84 ? 16.047 4.328 0.481 1 94.75 84 GLY A O 1
ATOM 637 N N . LEU A 1 85 ? 14.289 3.424 1.435 1 95 85 LEU A N 1
ATOM 638 C CA . LEU A 1 85 ? 13.445 4.574 1.139 1 95 85 LEU A CA 1
ATOM 639 C C . LEU A 1 85 ? 13.234 5.43 2.383 1 95 85 LEU A C 1
ATOM 641 O O . LEU A 1 85 ? 12.641 6.508 2.307 1 95 85 LEU A O 1
ATOM 645 N N . ALA A 1 86 ? 13.68 4.953 3.627 1 88.69 86 ALA A N 1
ATOM 646 C CA . ALA A 1 86 ? 13.609 5.648 4.91 1 88.69 86 ALA A CA 1
ATOM 647 C C . ALA A 1 86 ? 14.68 5.145 5.871 1 88.69 86 ALA A C 1
ATOM 649 O O . ALA A 1 86 ? 15.219 4.047 5.691 1 88.69 86 ALA A O 1
ATOM 650 N N . MET B 1 1 ? 45.75 -0.298 -36.594 1 41.16 1 MET B N 1
ATOM 651 C CA . MET B 1 1 ? 45.312 -1.246 -35.562 1 41.16 1 MET B CA 1
ATOM 652 C C . MET B 1 1 ? 44.344 -0.592 -34.594 1 41.16 1 MET B C 1
ATOM 654 O O . MET B 1 1 ? 44.75 0.144 -33.688 1 41.16 1 MET B O 1
ATOM 658 N N . SER B 1 2 ? 43.156 -0.165 -35.031 1 48.22 2 SER B N 1
ATOM 659 C CA . SER B 1 2 ? 42.062 0.563 -34.375 1 48.22 2 SER B CA 1
ATOM 660 C C . SER B 1 2 ? 41.438 -0.266 -33.281 1 48.22 2 SER B C 1
ATOM 662 O O . SER B 1 2 ? 41 -1.391 -33.5 1 48.22 2 SER B O 1
ATOM 664 N N . ALA B 1 3 ? 42 -0.166 -32.031 1 49.12 3 ALA B N 1
ATOM 665 C CA . ALA B 1 3 ? 41.469 -0.793 -30.812 1 49.12 3 ALA B CA 1
ATOM 666 C C . ALA B 1 3 ? 40 -0.453 -30.625 1 49.12 3 ALA B C 1
ATOM 668 O O . ALA B 1 3 ? 39.625 0.721 -30.625 1 49.12 3 ALA B O 1
ATOM 669 N N . THR B 1 4 ? 39.094 -1.214 -31.234 1 50.53 4 THR B N 1
ATOM 670 C CA . THR B 1 4 ? 37.656 -1.126 -30.953 1 50.53 4 THR B CA 1
ATOM 671 C C . THR B 1 4 ? 37.406 -1.153 -29.453 1 50.53 4 THR B C 1
ATOM 673 O O . THR B 1 4 ? 37.75 -2.121 -28.766 1 50.53 4 THR B O 1
ATOM 676 N N . LEU B 1 5 ? 37.5 -0.033 -28.812 1 50.97 5 LEU B N 1
ATOM 677 C CA . LEU B 1 5 ? 37.156 0.177 -27.406 1 50.97 5 LEU B CA 1
ATOM 678 C C . LEU B 1 5 ? 35.875 -0.577 -27.031 1 50.97 5 LEU B C 1
ATOM 680 O O . LEU B 1 5 ? 34.812 -0.292 -27.562 1 50.97 5 LEU B O 1
ATOM 684 N N . LEU B 1 6 ? 35.969 -1.846 -26.672 1 47.62 6 LEU B N 1
ATOM 685 C CA . LEU B 1 6 ? 34.906 -2.678 -26.156 1 47.62 6 LEU B CA 1
ATOM 686 C C . LEU B 1 6 ? 34.094 -1.926 -25.125 1 47.62 6 LEU B C 1
ATOM 688 O O . LEU B 1 6 ? 34.625 -1.406 -24.141 1 47.62 6 LEU B O 1
ATOM 692 N N . LYS B 1 7 ? 33.156 -1.097 -25.484 1 46.31 7 LYS B N 1
ATOM 693 C CA . LYS B 1 7 ? 32.188 -0.538 -24.578 1 46.31 7 LYS B CA 1
ATOM 694 C C . LYS B 1 7 ? 31.766 -1.564 -23.531 1 46.31 7 LYS B C 1
ATOM 696 O O . LYS B 1 7 ? 31.078 -2.535 -23.844 1 46.31 7 LYS B O 1
ATOM 701 N N . LEU B 1 8 ? 32.625 -1.909 -22.594 1 49.75 8 LEU B N 1
ATOM 702 C CA . LEU B 1 8 ? 32.156 -2.729 -21.484 1 49.75 8 LEU B CA 1
ATOM 703 C C . LEU B 1 8 ? 30.875 -2.152 -20.891 1 49.75 8 LEU B C 1
ATOM 705 O O . LEU B 1 8 ? 30.734 -0.934 -20.781 1 49.75 8 LEU B O 1
ATOM 709 N N . PRO B 1 9 ? 29.766 -2.787 -21.188 1 44.41 9 PRO B N 1
ATOM 710 C CA . PRO B 1 9 ? 28.547 -2.252 -20.578 1 44.41 9 PRO B CA 1
ATOM 711 C C . PRO B 1 9 ? 28.766 -1.836 -19.125 1 44.41 9 PRO B C 1
ATOM 713 O O . PRO B 1 9 ? 29.547 -2.467 -18.406 1 44.41 9 PRO B O 1
ATOM 716 N N . LEU B 1 10 ? 29.047 -0.683 -18.844 1 46.25 10 LEU B N 1
ATOM 717 C CA . LEU B 1 10 ? 29.078 -0.234 -17.453 1 46.25 10 LEU B CA 1
ATOM 718 C C . LEU B 1 10 ? 28.078 -0.998 -16.609 1 46.25 10 LEU B C 1
ATOM 720 O O . LEU B 1 10 ? 27 -1.349 -17.094 1 46.25 10 LEU B O 1
ATOM 724 N N . PRO B 1 11 ? 28.609 -1.912 -15.664 1 37.53 11 PRO B N 1
ATOM 725 C CA . PRO B 1 11 ? 27.609 -2.549 -14.805 1 37.53 11 PRO B CA 1
ATOM 726 C C . PRO B 1 11 ? 26.469 -1.607 -14.43 1 37.53 11 PRO B C 1
ATOM 728 O O . PRO B 1 11 ? 26.703 -0.435 -14.125 1 37.53 11 PRO B O 1
ATOM 731 N N . GLU B 1 12 ? 25.578 -1.477 -15.312 1 40.66 12 GLU B N 1
ATOM 732 C CA . GLU B 1 12 ? 24.422 -0.728 -14.844 1 40.66 12 GLU B CA 1
ATOM 733 C C . GLU B 1 12 ? 24.281 -0.807 -13.328 1 40.66 12 GLU B C 1
ATOM 735 O O . GLU B 1 12 ? 24.422 -1.885 -12.742 1 40.66 12 GLU B O 1
ATOM 740 N N . ARG B 1 13 ? 24.812 0.033 -12.664 1 34.59 13 ARG B N 1
ATOM 741 C CA . ARG B 1 13 ? 24.547 0.099 -11.234 1 34.59 13 ARG B CA 1
ATOM 742 C C . ARG B 1 13 ? 23.219 -0.587 -10.898 1 34.59 13 ARG B C 1
ATOM 744 O O . ARG B 1 13 ? 22.156 -0.1 -11.266 1 34.59 13 ARG B O 1
ATOM 751 N N . GLN B 1 14 ? 23.203 -2.025 -11.125 1 36.91 14 GLN B N 1
ATOM 752 C CA . GLN B 1 14 ? 22.078 -2.729 -10.492 1 36.91 14 GLN B CA 1
ATOM 753 C C . GLN B 1 14 ? 21.734 -2.113 -9.141 1 36.91 14 GLN B C 1
ATOM 755 O O . GLN B 1 14 ? 22.5 -2.23 -8.188 1 36.91 14 GLN B O 1
ATOM 760 N N . VAL B 1 15 ? 21.672 -0.849 -9.078 1 37.72 15 VAL B N 1
ATOM 761 C CA . VAL B 1 15 ? 21.031 -0.501 -7.809 1 37.72 15 VAL B CA 1
ATOM 762 C C . VAL B 1 15 ? 20.469 -1.757 -7.148 1 37.72 15 VAL B C 1
ATOM 764 O O . VAL B 1 15 ? 19.875 -2.598 -7.82 1 37.72 15 VAL B O 1
ATOM 767 N N . ALA B 1 16 ? 21.203 -2.395 -6.301 1 38.84 16 ALA B N 1
ATOM 768 C CA . ALA B 1 16 ? 20.672 -3.545 -5.578 1 38.84 16 ALA B CA 1
ATOM 769 C C . ALA B 1 16 ? 19.156 -3.648 -5.762 1 38.84 16 ALA B C 1
ATOM 771 O O . ALA B 1 16 ? 18.406 -2.822 -5.242 1 38.84 16 ALA B O 1
ATOM 772 N N . GLU B 1 17 ? 18.703 -3.549 -6.992 1 45.69 17 GLU B N 1
ATOM 773 C CA . GLU B 1 17 ? 17.297 -3.877 -7.168 1 45.69 17 GLU B CA 1
ATOM 774 C C . GLU B 1 17 ? 16.797 -4.77 -6.039 1 45.69 17 GLU B C 1
ATOM 776 O O . GLU B 1 17 ? 17.203 -5.93 -5.926 1 45.69 17 GLU B O 1
ATOM 781 N N . ARG B 1 18 ? 16.922 -4.43 -4.891 1 48.56 18 ARG B N 1
ATOM 782 C CA . ARG B 1 18 ? 16.328 -5.176 -3.789 1 48.56 18 ARG B CA 1
ATOM 783 C C . ARG B 1 18 ? 15.32 -6.203 -4.305 1 48.56 18 ARG B C 1
ATOM 785 O O . ARG B 1 18 ? 14.789 -6.062 -5.406 1 48.56 18 ARG B O 1
ATOM 792 N N . GLU B 1 19 ? 15.312 -7.555 -3.799 1 55.62 19 GLU B N 1
ATOM 793 C CA . GLU B 1 19 ? 14.578 -8.805 -3.971 1 55.62 19 GLU B CA 1
ATOM 794 C C . GLU B 1 19 ? 13.148 -8.539 -4.453 1 55.62 19 GLU B C 1
ATOM 796 O O . GLU B 1 19 ? 12.438 -7.715 -3.875 1 55.62 19 GLU B O 1
ATOM 801 N N . ASP B 1 20 ? 12.914 -8.688 -5.801 1 83.81 20 ASP B N 1
ATOM 802 C CA . ASP B 1 20 ? 11.609 -8.734 -6.449 1 83.81 20 ASP B CA 1
ATOM 803 C C . ASP B 1 20 ? 10.609 -9.508 -5.605 1 83.81 20 ASP B C 1
ATOM 805 O O . ASP B 1 20 ? 10.938 -10.547 -5.031 1 83.81 20 ASP B O 1
ATOM 809 N N . VAL B 1 21 ? 9.648 -8.836 -5.121 1 96.19 21 VAL B N 1
ATOM 810 C CA . VAL B 1 21 ? 8.602 -9.477 -4.328 1 96.19 21 VAL B CA 1
ATOM 811 C C . VAL B 1 21 ? 7.898 -10.539 -5.168 1 96.19 21 VAL B C 1
ATOM 813 O O . VAL B 1 21 ? 7.602 -10.312 -6.344 1 96.19 21 VAL B O 1
ATOM 816 N N . ASP B 1 22 ? 7.941 -11.75 -4.621 1 97.56 22 ASP B N 1
ATOM 817 C CA . ASP B 1 22 ? 7.086 -12.773 -5.207 1 97.56 22 ASP B CA 1
ATOM 818 C C . ASP B 1 22 ? 5.613 -12.484 -4.934 1 97.56 22 ASP B C 1
ATOM 820 O O . ASP B 1 22 ? 5.09 -12.836 -3.869 1 97.56 22 ASP B O 1
ATOM 824 N N . VAL B 1 23 ?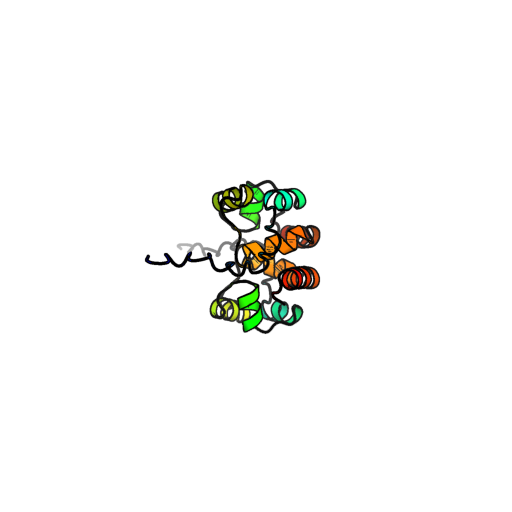 4.926 -11.945 -5.867 1 98.75 23 VAL B N 1
ATOM 825 C CA . VAL B 1 23 ? 3.582 -11.414 -5.664 1 98.75 23 VAL B CA 1
ATOM 826 C C . VAL B 1 23 ? 2.609 -12.562 -5.406 1 98.75 23 VAL B C 1
ATOM 828 O O . VAL B 1 23 ? 1.689 -12.438 -4.594 1 98.75 23 VAL B O 1
ATOM 831 N N . ALA B 1 24 ? 2.797 -13.633 -6.062 1 98.62 24 ALA B N 1
ATOM 832 C CA . ALA B 1 24 ? 1.937 -14.789 -5.84 1 98.62 24 ALA B CA 1
ATOM 833 C C . ALA B 1 24 ? 2.096 -15.328 -4.422 1 98.62 24 ALA B C 1
ATOM 835 O O . ALA B 1 24 ? 1.113 -15.703 -3.779 1 98.62 24 ALA B O 1
ATOM 836 N N . ALA B 1 25 ? 3.301 -15.414 -3.949 1 98.56 25 ALA B N 1
ATOM 837 C CA . ALA B 1 25 ? 3.537 -15.859 -2.578 1 98.56 25 ALA B CA 1
ATOM 838 C C . ALA B 1 25 ? 2.891 -14.906 -1.573 1 98.56 25 ALA B C 1
ATOM 840 O O . ALA B 1 25 ? 2.348 -15.352 -0.556 1 98.56 25 ALA B O 1
ATOM 841 N N . VAL B 1 26 ? 2.955 -13.625 -1.795 1 98.75 26 VAL B N 1
ATOM 842 C CA . VAL B 1 26 ? 2.336 -12.617 -0.938 1 98.75 26 VAL B CA 1
ATOM 843 C C . VAL B 1 26 ? 0.827 -12.852 -0.88 1 98.75 26 VAL B C 1
ATOM 845 O O . VAL B 1 26 ? 0.24 -12.883 0.204 1 98.75 26 VAL B O 1
ATOM 848 N N . ARG B 1 27 ? 0.23 -13 -2.045 1 98.69 27 ARG B N 1
ATOM 849 C CA . ARG B 1 27 ? -1.208 -13.242 -2.096 1 98.69 27 ARG B CA 1
ATOM 850 C C . ARG B 1 27 ? -1.588 -14.453 -1.252 1 98.69 27 ARG B C 1
ATOM 852 O O . ARG B 1 27 ? -2.564 -14.414 -0.5 1 98.69 27 ARG B O 1
ATOM 859 N N . ARG B 1 28 ? -0.802 -15.5 -1.403 1 98.56 28 ARG B N 1
ATOM 860 C CA . ARG B 1 28 ? -1.073 -16.719 -0.651 1 98.56 28 ARG B CA 1
ATOM 861 C C . ARG B 1 28 ? -0.915 -16.484 0.848 1 98.56 28 ARG B C 1
ATOM 863 O O . ARG B 1 28 ? -1.686 -17.016 1.649 1 98.56 28 ARG B O 1
ATOM 870 N N . SER B 1 29 ? 0.072 -15.766 1.194 1 98.44 29 SER B N 1
ATOM 871 C CA . SER B 1 29 ? 0.297 -15.477 2.607 1 98.44 29 SER B CA 1
ATOM 872 C C . SER B 1 29 ? -0.862 -14.68 3.201 1 98.44 29 SER B C 1
ATOM 874 O O . SER B 1 29 ? -1.104 -14.734 4.41 1 98.44 29 SER B O 1
ATOM 876 N N . LEU B 1 30 ? -1.546 -13.93 2.396 1 98.62 30 LEU B N 1
ATOM 877 C CA . LEU B 1 30 ? -2.711 -13.164 2.826 1 98.62 30 LEU B CA 1
ATOM 878 C C . LEU B 1 30 ? -3.973 -14.023 2.777 1 98.62 30 LEU B C 1
ATOM 880 O O . LEU B 1 30 ? -5.047 -13.578 3.195 1 98.62 30 LEU B O 1
ATOM 884 N N . LYS B 1 31 ? -3.814 -15.203 2.209 1 98.19 31 LYS B N 1
ATOM 885 C CA . LYS B 1 31 ? -4.91 -16.156 2.07 1 98.19 31 LYS B CA 1
ATOM 886 C C . LYS B 1 31 ? -6.023 -15.594 1.196 1 98.19 31 LYS B C 1
ATOM 888 O O . LYS B 1 31 ? -7.207 -15.727 1.525 1 98.19 31 LYS B O 1
ATOM 893 N N . LEU B 1 32 ? -5.617 -14.984 0.209 1 98.62 32 LEU B N 1
ATOM 894 C CA . LEU B 1 32 ? -6.57 -14.414 -0.736 1 98.62 32 LEU B CA 1
ATOM 895 C C . LEU B 1 32 ? -6.441 -15.07 -2.104 1 98.62 32 LEU B C 1
ATOM 897 O O . LEU B 1 32 ? -5.355 -15.516 -2.486 1 98.62 32 LEU B O 1
ATOM 901 N N . SER B 1 33 ? -7.582 -15.195 -2.785 1 98.69 33 SER B N 1
ATOM 902 C CA . SER B 1 33 ? -7.527 -15.469 -4.219 1 98.69 33 SER B CA 1
ATOM 903 C C . SER B 1 33 ? -7.039 -14.25 -4.992 1 98.69 33 SER B C 1
ATOM 905 O O . SER B 1 33 ? -6.965 -13.148 -4.445 1 98.69 33 SER B O 1
ATOM 907 N N . ARG B 1 34 ? -6.641 -14.461 -6.223 1 98.75 34 ARG B N 1
ATOM 908 C CA . ARG B 1 34 ? -6.266 -13.328 -7.062 1 98.75 34 ARG B CA 1
ATOM 909 C C . ARG B 1 34 ? -7.406 -12.312 -7.148 1 98.75 34 ARG B C 1
ATOM 911 O O . ARG B 1 34 ? -7.176 -11.109 -7.043 1 98.75 34 ARG B O 1
ATOM 918 N N . ASP B 1 35 ? -8.688 -12.797 -7.418 1 98.5 35 ASP B N 1
ATOM 919 C CA . ASP B 1 35 ? -9.844 -11.914 -7.547 1 98.5 35 ASP B CA 1
ATOM 920 C C . ASP B 1 35 ? -10.055 -11.094 -6.281 1 98.5 35 ASP B C 1
ATOM 922 O O . ASP B 1 35 ? -10.305 -9.883 -6.352 1 98.5 35 ASP B O 1
ATOM 926 N N . ARG B 1 36 ? -9.953 -11.695 -5.16 1 98.5 36 ARG B N 1
ATOM 927 C CA . ARG B 1 36 ? -10.195 -11.008 -3.898 1 98.5 36 ARG B CA 1
ATOM 928 C C . ARG B 1 36 ? -9.086 -9.992 -3.607 1 98.5 36 ARG B C 1
ATOM 930 O O . ARG B 1 36 ? -9.352 -8.906 -3.096 1 98.5 36 ARG B O 1
ATOM 937 N N . MET B 1 37 ? -7.84 -10.352 -3.82 1 98.81 37 MET B N 1
ATOM 938 C CA . MET B 1 37 ? -6.758 -9.391 -3.617 1 98.81 37 MET B CA 1
ATOM 939 C C . MET B 1 37 ? -6.922 -8.18 -4.531 1 98.81 37 MET B C 1
ATOM 941 O O . MET B 1 37 ? -6.727 -7.043 -4.105 1 98.81 37 MET B O 1
ATOM 945 N N . ALA B 1 38 ? -7.25 -8.445 -5.805 1 98.75 38 ALA B N 1
ATOM 946 C CA . ALA B 1 38 ? -7.477 -7.352 -6.75 1 98.75 38 ALA B CA 1
ATOM 947 C C . ALA B 1 38 ? -8.531 -6.383 -6.227 1 98.75 38 ALA B C 1
ATOM 949 O O . ALA B 1 38 ? -8.328 -5.168 -6.25 1 98.75 38 ALA B O 1
ATOM 950 N N . LEU B 1 39 ? -9.586 -6.902 -5.758 1 97.75 39 LEU B N 1
ATOM 951 C CA . LEU B 1 39 ? -10.68 -6.102 -5.215 1 97.75 39 LEU B CA 1
ATOM 952 C C . LEU B 1 39 ? -10.242 -5.363 -3.953 1 97.75 39 LEU B C 1
ATOM 954 O O . LEU B 1 39 ? -10.492 -4.164 -3.812 1 97.75 39 LEU B O 1
ATOM 958 N N . ALA B 1 40 ? -9.594 -6.047 -3.074 1 97.81 40 ALA B N 1
ATOM 959 C CA . ALA B 1 40 ? -9.18 -5.484 -1.793 1 97.81 40 ALA B CA 1
ATOM 960 C C . ALA B 1 40 ? -8.172 -4.355 -1.989 1 97.81 40 ALA B C 1
ATOM 962 O O . ALA B 1 40 ? -8.25 -3.322 -1.324 1 97.81 40 ALA B O 1
ATOM 963 N N . PHE B 1 41 ? -7.219 -4.602 -2.875 1 98.19 41 PHE B N 1
ATOM 964 C CA . PHE B 1 41 ? -6.152 -3.635 -3.107 1 98.19 41 PHE B CA 1
ATOM 965 C C . PHE B 1 41 ? -6.613 -2.547 -4.07 1 98.19 41 PHE B C 1
ATOM 967 O O . PHE B 1 41 ? -5.977 -1.497 -4.18 1 98.19 41 PHE B O 1
ATOM 974 N N . GLY B 1 42 ? -7.598 -2.785 -4.75 1 97.12 42 GLY B N 1
ATOM 975 C CA . GLY B 1 42 ? -8.07 -1.809 -5.719 1 97.12 42 GLY B CA 1
ATOM 976 C C . GLY B 1 42 ? -7.211 -1.732 -6.965 1 97.12 42 GLY B C 1
ATOM 977 O O . GLY B 1 42 ? -6.918 -0.641 -7.457 1 97.12 42 GLY B O 1
ATOM 978 N N . ILE B 1 43 ? -6.758 -2.805 -7.355 1 97.88 43 ILE B N 1
ATOM 979 C CA . ILE B 1 43 ? -5.965 -2.83 -8.578 1 97.88 43 ILE B CA 1
ATOM 980 C C . ILE B 1 43 ? -6.609 -3.773 -9.594 1 97.88 43 ILE B C 1
ATOM 982 O O . ILE B 1 43 ? -7.305 -4.719 -9.219 1 97.88 43 ILE B O 1
ATOM 986 N N . PRO B 1 44 ? -6.43 -3.486 -10.875 1 98.31 44 PRO B N 1
ATOM 987 C CA . PRO B 1 44 ? -7.008 -4.383 -11.875 1 98.31 44 PRO B CA 1
ATOM 988 C C . PRO B 1 44 ? -6.496 -5.812 -11.758 1 98.31 44 PRO B C 1
ATOM 990 O O . PRO B 1 44 ? -5.293 -6.031 -11.578 1 98.31 44 PRO B O 1
ATOM 993 N N . ARG B 1 45 ? -7.43 -6.738 -11.914 1 98.5 45 ARG B N 1
ATOM 994 C CA . ARG B 1 45 ? -7.09 -8.148 -11.797 1 98.5 45 ARG B CA 1
ATOM 995 C C . ARG B 1 45 ? -5.992 -8.531 -12.789 1 98.5 45 ARG B C 1
ATOM 997 O O . ARG B 1 45 ? -5.109 -9.328 -12.469 1 98.5 45 ARG B O 1
ATOM 1004 N N . ASN B 1 46 ? -6.059 -8.039 -13.969 1 98.69 46 ASN B N 1
ATOM 1005 C CA . ASN B 1 46 ? -5.059 -8.367 -14.977 1 98.69 46 ASN B CA 1
ATOM 1006 C C . ASN B 1 46 ? -3.68 -7.836 -14.594 1 98.69 46 ASN B C 1
ATOM 1008 O O . ASN B 1 46 ? -2.666 -8.492 -14.852 1 98.69 46 ASN B O 1
ATOM 1012 N N . ASP B 1 47 ? -3.6 -6.637 -14.039 1 98.5 47 ASP B N 1
ATOM 1013 C CA . ASP B 1 47 ? -2.334 -6.094 -13.562 1 98.5 47 ASP B CA 1
ATOM 1014 C C . ASP B 1 47 ? -1.73 -6.98 -12.477 1 98.5 47 ASP B C 1
ATOM 1016 O O . ASP B 1 47 ? -0.527 -7.25 -12.484 1 98.5 47 ASP B O 1
ATOM 1020 N N . LEU B 1 48 ? -2.609 -7.43 -11.57 1 98.75 48 LEU B N 1
ATOM 1021 C CA . LEU B 1 48 ? -2.15 -8.328 -10.516 1 98.75 48 LEU B CA 1
ATOM 1022 C C . LEU B 1 48 ? -1.625 -9.633 -11.102 1 98.75 48 LEU B C 1
ATOM 1024 O O . LEU B 1 48 ? -0.561 -10.109 -10.703 1 98.75 48 LEU B O 1
ATOM 1028 N N . ALA B 1 49 ? -2.316 -10.203 -12.109 1 98.81 49 ALA B N 1
ATOM 1029 C CA . ALA B 1 49 ? -1.894 -11.445 -12.75 1 98.81 49 ALA B CA 1
ATOM 1030 C C . ALA B 1 49 ? -0.519 -11.281 -13.398 1 98.81 49 ALA B C 1
ATOM 1032 O O . ALA B 1 49 ? 0.343 -12.156 -13.258 1 98.81 49 ALA B O 1
ATOM 1033 N N . GLN B 1 50 ? -0.333 -10.219 -14.023 1 98.69 50 GLN B N 1
ATOM 1034 C CA . GLN B 1 50 ? 0.937 -9.977 -14.703 1 98.69 50 GLN B CA 1
ATOM 1035 C C . GLN B 1 50 ? 2.076 -9.82 -13.70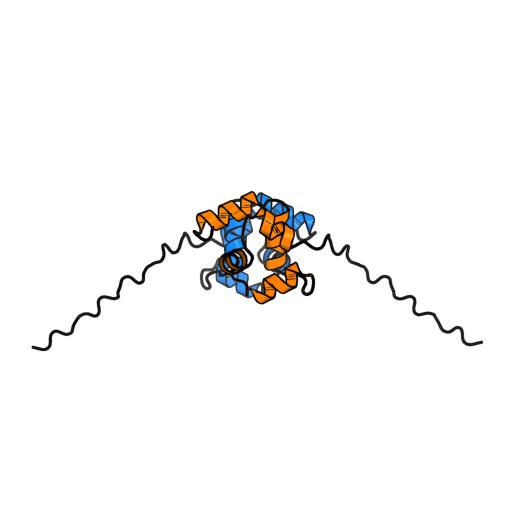3 1 98.69 50 GLN B C 1
ATOM 1037 O O . GLN B 1 50 ? 3.207 -10.234 -13.969 1 98.69 50 GLN B O 1
ATOM 1042 N N . MET B 1 51 ? 1.848 -9.18 -12.594 1 98.31 51 MET B N 1
ATOM 1043 C CA . MET B 1 51 ? 2.855 -9.078 -11.547 1 98.31 51 MET B CA 1
ATOM 1044 C C . MET B 1 51 ? 3.176 -10.445 -10.961 1 98.31 51 MET B C 1
ATOM 1046 O O . MET B 1 51 ? 4.336 -10.75 -10.664 1 98.31 51 MET B O 1
ATOM 1050 N N . GLU B 1 52 ? 2.092 -11.312 -10.758 1 98.25 52 GLU B N 1
ATOM 1051 C CA . GLU B 1 52 ? 2.309 -12.656 -10.234 1 98.25 52 GLU B CA 1
ATOM 1052 C C . GLU B 1 52 ? 3.18 -13.484 -11.18 1 98.25 52 GLU B C 1
ATOM 1054 O O . GLU B 1 52 ? 4.008 -14.281 -10.727 1 98.25 52 GLU B O 1
ATOM 1059 N N . LEU B 1 53 ? 2.98 -13.273 -12.406 1 98 53 LEU B N 1
ATOM 1060 C CA . LEU B 1 53 ? 3.701 -14.023 -13.43 1 98 53 LEU B CA 1
ATOM 1061 C C . LEU B 1 53 ? 5.082 -13.422 -13.672 1 98 53 LEU B C 1
ATOM 1063 O O . LEU B 1 53 ? 5.906 -14.008 -14.375 1 98 53 LEU B O 1
ATOM 1067 N N . GLY B 1 54 ? 5.297 -12.359 -13.18 1 96.31 54 GLY B N 1
ATOM 1068 C CA . GLY B 1 54 ? 6.594 -11.719 -13.32 1 96.31 54 GLY B CA 1
ATOM 1069 C C . GLY B 1 54 ? 6.73 -10.914 -14.594 1 96.31 54 GLY B C 1
ATOM 1070 O O . GLY B 1 54 ? 7.809 -10.406 -14.906 1 96.31 54 GLY B O 1
ATOM 1071 N N . ASN B 1 55 ? 5.656 -10.727 -15.289 1 97 55 ASN B N 1
ATOM 1072 C CA . ASN B 1 55 ? 5.672 -9.977 -16.547 1 97 55 ASN B CA 1
ATOM 1073 C C . ASN B 1 55 ? 5.762 -8.477 -16.297 1 97 55 ASN B C 1
ATOM 1075 O O . ASN B 1 55 ? 6.254 -7.727 -17.141 1 97 55 ASN B O 1
ATOM 1079 N N . VAL B 1 56 ? 5.195 -7.996 -15.219 1 96.12 56 VAL B N 1
ATOM 1080 C CA . VAL B 1 56 ? 5.227 -6.598 -14.789 1 96.12 56 VAL B CA 1
ATOM 1081 C C . VAL B 1 56 ? 5.777 -6.504 -13.375 1 96.12 56 VAL B C 1
ATOM 1083 O O . VAL B 1 56 ? 5.391 -7.277 -12.492 1 96.12 56 VAL B O 1
ATOM 1086 N N . LYS B 1 57 ? 6.668 -5.609 -13.195 1 96.31 57 LYS B N 1
ATOM 1087 C CA . LYS B 1 57 ? 7.176 -5.367 -11.844 1 96.31 57 LYS B CA 1
ATOM 1088 C C . LYS B 1 57 ? 6.32 -4.336 -11.109 1 96.31 57 LYS B C 1
ATOM 1090 O O . LYS B 1 57 ? 5.941 -3.314 -11.688 1 96.31 57 LYS B O 1
ATOM 1095 N N . PRO B 1 58 ? 6.055 -4.641 -9.859 1 97.5 58 PRO B N 1
ATOM 1096 C CA . PRO B 1 58 ? 5.32 -3.619 -9.109 1 97.5 58 PRO B CA 1
ATOM 1097 C C . PRO B 1 58 ? 6.137 -2.348 -8.883 1 97.5 58 PRO B C 1
ATOM 1099 O O . PRO B 1 58 ? 7.363 -2.408 -8.773 1 97.5 58 PRO B O 1
ATOM 1102 N N . ARG B 1 59 ? 5.457 -1.247 -8.789 1 95 59 ARG B N 1
ATOM 1103 C CA . ARG B 1 59 ? 6.082 0.051 -8.562 1 95 59 ARG B CA 1
ATOM 1104 C C . ARG B 1 59 ? 5.258 0.891 -7.59 1 95 59 ARG B C 1
ATOM 1106 O O . ARG B 1 59 ? 4.105 0.562 -7.301 1 95 59 ARG B O 1
ATOM 1113 N N . GLY B 1 60 ? 5.918 1.896 -7.047 1 94.69 60 GLY B N 1
ATOM 1114 C CA . GLY B 1 60 ? 5.211 2.855 -6.215 1 94.69 60 GLY B CA 1
ATOM 1115 C C . GLY B 1 60 ? 4.477 2.213 -5.055 1 94.69 60 GLY B C 1
ATOM 1116 O O . GLY B 1 60 ? 5.062 1.445 -4.289 1 94.69 60 GLY B O 1
ATOM 1117 N N . LEU B 1 61 ? 3.129 2.605 -4.906 1 97.94 61 LEU B N 1
ATOM 1118 C CA . LEU B 1 61 ? 2.283 2.154 -3.807 1 97.94 61 LEU B CA 1
ATOM 1119 C C . LEU B 1 61 ? 2.168 0.633 -3.799 1 97.94 61 LEU B C 1
ATOM 1121 O O . LEU B 1 61 ? 2.221 0.008 -2.738 1 97.94 61 LEU B O 1
ATOM 1125 N N . ALA B 1 62 ? 2.027 0.071 -4.988 1 98.38 62 ALA B N 1
ATOM 1126 C CA . ALA B 1 62 ? 1.896 -1.382 -5.074 1 98.38 62 ALA B CA 1
ATOM 1127 C C . ALA B 1 62 ? 3.133 -2.078 -4.512 1 98.38 62 ALA B C 1
ATOM 1129 O O . ALA B 1 62 ? 3.018 -3.018 -3.723 1 98.38 62 ALA B O 1
ATOM 1130 N N . LYS B 1 63 ? 4.262 -1.566 -4.875 1 97.94 63 LYS B N 1
ATOM 1131 C CA . LYS B 1 63 ? 5.504 -2.162 -4.395 1 97.94 63 LYS B CA 1
ATOM 1132 C C . LYS B 1 63 ? 5.617 -2.043 -2.877 1 97.94 63 LYS B C 1
ATOM 1134 O O . LYS B 1 63 ? 5.93 -3.02 -2.193 1 97.94 63 LYS B O 1
ATOM 1139 N N . VAL B 1 64 ? 5.336 -0.895 -2.396 1 98.38 64 VAL B N 1
ATOM 1140 C CA . VAL B 1 64 ? 5.453 -0.682 -0.958 1 98.38 64 VAL B CA 1
ATOM 1141 C C . VAL B 1 64 ? 4.48 -1.601 -0.219 1 98.38 64 VAL B C 1
ATOM 1143 O O . VAL B 1 64 ? 4.871 -2.299 0.72 1 98.38 64 VAL B O 1
ATOM 1146 N N . LEU B 1 65 ? 3.273 -1.666 -0.647 1 98.69 65 LEU B N 1
ATOM 1147 C CA . LEU B 1 65 ? 2.277 -2.494 0.022 1 98.69 65 LEU B CA 1
ATOM 1148 C C . LEU B 1 65 ? 2.654 -3.969 -0.057 1 98.69 65 LEU B C 1
ATOM 1150 O O . LEU B 1 65 ? 2.508 -4.707 0.921 1 98.69 65 LEU B O 1
ATOM 1154 N N . LEU B 1 66 ? 3.16 -4.375 -1.159 1 98.81 66 LEU B N 1
ATOM 1155 C CA . LEU B 1 66 ? 3.543 -5.77 -1.337 1 98.81 66 LEU B CA 1
ATOM 1156 C C . LEU B 1 66 ? 4.734 -6.125 -0.456 1 98.81 66 LEU B C 1
ATOM 1158 O O . LEU B 1 66 ? 4.812 -7.234 0.078 1 98.81 66 LEU B O 1
ATOM 1162 N N . VAL B 1 67 ? 5.641 -5.18 -0.355 1 98.5 67 VAL B N 1
ATOM 1163 C CA . VAL B 1 67 ? 6.789 -5.422 0.51 1 98.5 67 VAL B CA 1
ATOM 1164 C C . VAL B 1 67 ? 6.336 -5.473 1.968 1 98.5 67 VAL B C 1
ATOM 1166 O O . VAL B 1 67 ? 6.785 -6.332 2.734 1 98.5 67 VAL B O 1
ATOM 1169 N N . VAL B 1 68 ? 5.453 -4.586 2.387 1 98.75 68 VAL B N 1
ATOM 1170 C CA . VAL B 1 68 ? 4.887 -4.676 3.729 1 98.75 68 VAL B CA 1
ATOM 1171 C C . VAL B 1 68 ? 4.258 -6.051 3.936 1 98.75 68 VAL B C 1
ATOM 1173 O O . VAL B 1 68 ? 4.512 -6.711 4.949 1 98.75 68 VAL B O 1
ATOM 1176 N N . ALA B 1 69 ? 3.467 -6.492 2.979 1 98.88 69 ALA B N 1
ATOM 1177 C CA . ALA B 1 69 ? 2.74 -7.754 3.082 1 98.88 69 ALA B CA 1
ATOM 1178 C C . ALA B 1 69 ? 3.701 -8.938 3.135 1 98.88 69 ALA B C 1
ATOM 1180 O O . ALA B 1 69 ? 3.447 -9.922 3.834 1 98.88 69 ALA B O 1
ATOM 1181 N N . SER B 1 70 ? 4.73 -8.82 2.355 1 98.44 70 SER B N 1
ATOM 1182 C CA . SER B 1 70 ? 5.711 -9.898 2.348 1 98.44 70 SER B CA 1
ATOM 1183 C C . SER B 1 70 ? 6.418 -10.016 3.693 1 98.44 70 SER B C 1
ATOM 1185 O O . SER B 1 70 ? 6.727 -11.117 4.145 1 98.44 70 SER B O 1
ATOM 1187 N N . ARG B 1 71 ? 6.602 -8.922 4.328 1 98.19 71 ARG B N 1
ATOM 1188 C CA . ARG B 1 71 ? 7.352 -8.883 5.582 1 98.19 71 ARG B CA 1
ATOM 1189 C C . ARG B 1 71 ? 6.43 -9.102 6.777 1 98.19 71 ARG B C 1
ATOM 1191 O O . ARG B 1 71 ? 6.828 -9.711 7.773 1 98.19 71 ARG B O 1
ATOM 1198 N N . ASP B 1 72 ? 5.219 -8.547 6.633 1 98.5 72 ASP B N 1
ATOM 1199 C CA . ASP B 1 72 ? 4.258 -8.609 7.73 1 98.5 72 ASP B CA 1
ATOM 1200 C C . ASP B 1 72 ? 2.836 -8.797 7.207 1 98.5 72 ASP B C 1
ATOM 1202 O O . ASP B 1 72 ? 2.021 -7.875 7.254 1 98.5 72 ASP B O 1
ATOM 1206 N N . PRO B 1 73 ? 2.516 -10.023 6.836 1 98.75 73 PRO B N 1
ATOM 1207 C CA . PRO B 1 73 ? 1.188 -10.273 6.273 1 98.75 73 PRO B CA 1
ATOM 1208 C C . PRO B 1 73 ? 0.062 -9.984 7.262 1 98.75 73 PRO B C 1
ATOM 1210 O O . PRO B 1 73 ? -1.03 -9.578 6.859 1 98.75 73 PRO B O 1
ATOM 1213 N N . SER B 1 74 ? 0.302 -10.125 8.57 1 98.69 74 SER B N 1
ATOM 1214 C CA . SER B 1 74 ? -0.738 -9.906 9.57 1 98.69 74 SER B CA 1
ATOM 1215 C C . SER B 1 74 ? -1.151 -8.438 9.617 1 98.69 74 SER B C 1
ATOM 1217 O O . SER B 1 74 ? -2.324 -8.125 9.836 1 98.69 74 SER B O 1
ATOM 1219 N N . ALA B 1 75 ? -0.206 -7.539 9.43 1 98.81 75 ALA B N 1
ATOM 1220 C CA . ALA B 1 75 ? -0.522 -6.113 9.414 1 98.81 75 ALA B CA 1
ATOM 1221 C C . ALA B 1 75 ? -1.471 -5.777 8.266 1 98.81 75 ALA B C 1
ATOM 1223 O O . ALA B 1 75 ? -2.42 -5.012 8.445 1 98.81 75 ALA B O 1
ATOM 1224 N N . VAL B 1 76 ? -1.22 -6.367 7.137 1 98.81 76 VAL B N 1
ATOM 1225 C CA . VAL B 1 76 ? -2.045 -6.09 5.965 1 98.81 76 VAL B CA 1
ATOM 1226 C C . VAL B 1 76 ? -3.406 -6.766 6.121 1 98.81 76 VAL B C 1
ATOM 1228 O O . VAL B 1 76 ? -4.441 -6.16 5.836 1 98.81 76 VAL B O 1
ATOM 1231 N N . ARG B 1 77 ? -3.404 -7.996 6.617 1 98.31 77 ARG B N 1
ATOM 1232 C CA . ARG B 1 77 ? -4.664 -8.695 6.848 1 98.31 77 ARG B CA 1
ATOM 1233 C C . ARG B 1 77 ? -5.547 -7.93 7.824 1 98.31 77 ARG B C 1
ATOM 1235 O O . ARG B 1 77 ? -6.754 -7.805 7.613 1 98.31 77 ARG B O 1
ATOM 1242 N N . GLY B 1 78 ? -4.883 -7.484 8.93 1 97.62 78 GLY B N 1
ATOM 1243 C CA . GLY B 1 78 ? -5.629 -6.711 9.906 1 97.62 78 GLY B CA 1
ATOM 1244 C C . GLY B 1 78 ? -6.273 -5.469 9.32 1 97.62 78 GLY B C 1
ATOM 1245 O O . GLY B 1 78 ? -7.43 -5.16 9.617 1 97.62 78 GLY B O 1
ATOM 1246 N N . ALA B 1 79 ? -5.555 -4.762 8.508 1 98 79 ALA B N 1
ATOM 1247 C CA . ALA B 1 79 ? -6.086 -3.564 7.863 1 98 79 ALA B CA 1
ATOM 1248 C C . ALA B 1 79 ? -7.25 -3.912 6.941 1 98 79 ALA B C 1
ATOM 1250 O O . ALA B 1 79 ? -8.297 -3.256 6.98 1 98 79 ALA B O 1
ATOM 1251 N N . LEU B 1 80 ? -7.125 -4.93 6.09 1 97.75 80 LEU B N 1
ATOM 1252 C CA . LEU B 1 80 ? -8.172 -5.34 5.16 1 97.75 80 LEU B CA 1
ATOM 1253 C C . LEU B 1 80 ? -9.438 -5.738 5.91 1 97.75 80 LEU B C 1
ATOM 1255 O O . LEU B 1 80 ? -10.547 -5.375 5.504 1 97.75 80 LEU B O 1
ATOM 1259 N N . GLU B 1 81 ? -9.219 -6.449 7 1 96.88 81 GLU B N 1
ATOM 1260 C CA . GLU B 1 81 ? -10.352 -6.867 7.82 1 96.88 81 GLU B CA 1
ATOM 1261 C C . GLU B 1 81 ? -11.062 -5.66 8.422 1 96.88 81 GLU B C 1
ATOM 1263 O O . GLU B 1 81 ? -12.297 -5.609 8.438 1 96.88 81 GLU B O 1
ATOM 1268 N N . SER B 1 82 ? -10.25 -4.734 8.906 1 96.25 82 SER B N 1
ATOM 1269 C CA . SER B 1 82 ? -10.844 -3.553 9.523 1 96.25 82 SER B CA 1
ATOM 1270 C C . SER B 1 82 ? -11.648 -2.744 8.508 1 96.25 82 SER B C 1
ATOM 1272 O O . SER B 1 82 ? -12.547 -1.984 8.875 1 96.25 82 SER B O 1
ATOM 1274 N N . MET B 1 83 ? -11.352 -2.922 7.242 1 95.56 83 MET B N 1
ATOM 1275 C CA . MET B 1 83 ? -12.008 -2.178 6.172 1 95.56 83 MET B CA 1
ATOM 1276 C C . MET B 1 83 ? -13.156 -2.986 5.574 1 95.56 83 MET B C 1
ATOM 1278 O O . MET B 1 83 ? -13.867 -2.502 4.691 1 95.56 83 MET B O 1
ATOM 1282 N N . GLY B 1 84 ? -13.289 -4.195 5.996 1 94.75 84 GLY B N 1
ATOM 1283 C CA . GLY B 1 84 ? -14.328 -5.059 5.469 1 94.75 84 GLY B CA 1
ATOM 1284 C C . GLY B 1 84 ? -13.992 -5.645 4.109 1 94.75 84 GLY B C 1
ATOM 1285 O O . GLY B 1 84 ? -14.883 -5.961 3.324 1 94.75 84 GLY B O 1
ATOM 1286 N N . LEU B 1 85 ? -12.766 -5.727 3.85 1 94.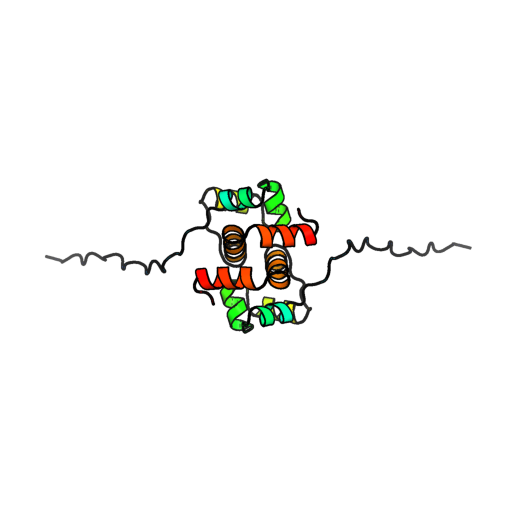94 85 LEU B N 1
ATOM 1287 C CA . LEU B 1 85 ? -12.32 -6.137 2.523 1 94.94 85 LEU B CA 1
ATOM 1288 C C . LEU B 1 85 ? -11.805 -7.574 2.547 1 94.94 85 LEU B C 1
ATOM 1290 O O . LEU B 1 85 ? -11.492 -8.141 1.497 1 94.94 85 LEU B O 1
ATOM 1294 N N . ALA B 1 86 ? -11.625 -8.219 3.766 1 89 86 ALA B N 1
ATOM 1295 C CA . ALA B 1 86 ? -11.195 -9.602 3.977 1 89 86 ALA B CA 1
ATOM 1296 C C . ALA B 1 86 ? -11.695 -10.133 5.316 1 89 86 ALA B C 1
ATOM 1298 O O . ALA B 1 86 ? -12.031 -9.359 6.215 1 89 86 ALA B O 1
#

pLDDT: mean 85.91, std 22.16, range [34.59, 98.88]

Solvent-accessible surface area (backbone atoms only — not comparable to full-atom values): 9937 Å² total; per-residue (Å²): 136,82,77,74,74,73,76,65,74,66,77,64,78,65,55,79,69,64,82,78,75,58,46,51,59,37,37,51,68,59,71,40,54,68,68,50,45,18,61,52,39,50,44,59,54,66,61,51,52,32,31,47,70,60,79,39,80,73,53,39,43,56,33,50,46,49,45,24,32,61,76,37,33,64,54,47,48,51,35,34,37,76,69,69,55,95,137,82,77,75,74,73,76,64,74,66,76,63,77,65,54,77,70,66,84,76,75,59,46,51,60,37,38,52,67,60,70,40,54,69,68,51,45,19,62,52,40,52,44,58,54,68,61,52,50,32,30,46,71,60,76,38,80,72,53,39,44,56,33,48,45,48,45,23,31,62,75,36,34,65,54,45,48,50,35,33,37,74,69,68,54,96

InterPro domains:
  IPR010982 Lambda repressor-like, DNA-binding domain superfamily [G3DSA:1.10.260.40] (22-84)

Secondary structure (DSSP, 8-state):
----------------------HHHHHHHTT--HHHHHHHHT--HHHHHHHHHTSS---HHHHHHHHHHHH-HHHHHHHHHHTT--/----------------------HHHHHHHTT--HHHHHHHHT--HHHHHHHHHTSS---HHHHHHHHHHHH-HHHHHHHHHHTT--

Radius of gyration: 20.98 Å; Cα contacts (8 Å, |Δi|>4): 175; chains: 2; bounding box: 98×37×48 Å

Foldseek 3Di:
DPPPPPPPPPPPCVVVVDDQQQLVVLCVLLVHDLVLCCQLVVHDSVVSVCSNVVNDGDDDPRVVVSVCSVVPVPVVNVVSVVVVSD/DPPPPPPPPPPPCVVCPDDQQQLVVLCVLLVHDLVLCCQLVVHDSVVSVCSNVVNDGDDDPRVVVSVCSVVPVPVVNVVSVVVVSD